Protein AF-0000000078823050 (afdb_homodimer)

Organism: Methylobacillus flagellatus (strain ATCC 51484 / DSM 6875 / VKM B-1610 / KT) (NCBI:txid265072)

Secondary structure (DSSP, 8-state):
-EEEPBTT-EEE-SS-TTSPPEE----EEEEEETTEEEPBTT-BSSS-BB----SSEEETTEEBPBTT-BBTTS-EE-S-SEEEEEE--/-EEEPBTT-EEE-SS-TTS--EE----EEEEEETTEEEPBTT-BSSS-BB----SSEEETTEEBPBTT-BBTTS-EE-S-SEEEEEE--

Foldseek 3Di:
DAAFAFFQFWWDADLPNVDDTGTFHDADPVDDAPRGHFDFFQTGDVVKTFNDAAPPDDDPNTGTFGFQGAMPNGITGHDDHRVVDDDHD/DAAFAFFQFWWDADLPNVDDTGTFHDADPVDDAPRGHFDFFQTGDVVKTFNDAAPPDDDPNTHTFGFQGAMPNGITGHDDHRVVDDDHD

InterPro domains:
  IPR008727 PAAR motif [PF05488] (23-78)

Structure (mmCIF, N/CA/C/O backbone):
data_AF-0000000078823050-model_v1
#
loop_
_entity.id
_entity.type
_entity.pdbx_description
1 polymer PAAR
#
loop_
_atom_site.group_PDB
_atom_site.id
_atom_site.type_symbol
_atom_site.label_atom_id
_atom_site.label_alt_id
_atom_site.label_comp_id
_atom_site.label_asym_id
_atom_site.label_entity_id
_atom_site.label_seq_id
_atom_site.pdbx_PDB_ins_code
_atom_site.Cartn_x
_atom_site.Cartn_y
_atom_site.Cartn_z
_atom_site.occupancy
_atom_site.B_iso_or_equiv
_atom_site.auth_seq_id
_atom_site.auth_comp_id
_atom_site.auth_asym_id
_atom_site.auth_atom_id
_atom_site.pdbx_PDB_model_num
ATOM 1 N N . MET A 1 1 ? 12.727 4.098 2.166 1 97.56 1 MET A N 1
ATOM 2 C CA . MET A 1 1 ? 11.422 3.574 2.57 1 97.56 1 MET A CA 1
ATOM 3 C C . MET A 1 1 ? 11.039 4.082 3.957 1 97.56 1 MET A C 1
ATOM 5 O O . MET A 1 1 ? 11.891 4.176 4.844 1 97.56 1 MET A O 1
ATOM 9 N N . LYS A 1 2 ? 9.891 4.609 4.09 1 98.69 2 LYS A N 1
ATOM 10 C CA . LYS A 1 2 ? 9.344 5.117 5.34 1 98.69 2 LYS A CA 1
ATOM 11 C C . LYS A 1 2 ? 7.957 4.531 5.613 1 98.69 2 LYS A C 1
ATOM 13 O O . LYS A 1 2 ? 7.27 4.098 4.688 1 98.69 2 LYS A O 1
ATOM 18 N N . PRO A 1 3 ? 7.566 4.453 6.883 1 98.88 3 PRO A N 1
ATOM 19 C CA . PRO A 1 3 ? 6.223 3.963 7.188 1 98.88 3 PRO A CA 1
ATOM 20 C C . PRO A 1 3 ? 5.129 4.766 6.488 1 98.88 3 PRO A C 1
ATOM 22 O O . PRO A 1 3 ? 5.23 5.988 6.375 1 98.88 3 PRO A O 1
ATOM 25 N N . ALA A 1 4 ? 4.16 4.004 6.129 1 98.94 4 ALA A N 1
ATOM 26 C CA . ALA A 1 4 ? 3.008 4.645 5.504 1 98.94 4 ALA A CA 1
ATOM 27 C C . ALA A 1 4 ? 2.266 5.531 6.5 1 98.94 4 ALA A C 1
ATOM 29 O O . ALA A 1 4 ? 2.08 5.148 7.66 1 98.94 4 ALA A O 1
ATOM 30 N N . ALA A 1 5 ? 1.865 6.711 6.016 1 98.94 5 ALA A N 1
ATOM 31 C CA . ALA A 1 5 ? 1.006 7.582 6.809 1 98.94 5 ALA A CA 1
ATOM 32 C C . ALA A 1 5 ? -0.465 7.227 6.617 1 98.94 5 ALA A C 1
ATOM 34 O O . ALA A 1 5 ? -0.855 6.715 5.566 1 98.94 5 ALA A O 1
ATOM 35 N N . ARG A 1 6 ? -1.292 7.535 7.57 1 98.81 6 ARG A N 1
ATOM 36 C CA . ARG A 1 6 ? -2.715 7.211 7.578 1 98.81 6 ARG A CA 1
ATOM 37 C C . ARG A 1 6 ? -3.535 8.359 8.156 1 98.81 6 ARG A C 1
ATOM 39 O O . ARG A 1 6 ? -2.988 9.266 8.789 1 98.81 6 ARG A O 1
ATOM 46 N N . MET A 1 7 ? -4.742 8.297 7.777 1 98.75 7 MET A N 1
ATOM 47 C CA . MET A 1 7 ? -5.652 9.164 8.516 1 98.75 7 MET A CA 1
ATOM 48 C C . MET A 1 7 ? -5.48 8.992 10.016 1 98.75 7 MET A C 1
ATOM 50 O O . MET A 1 7 ? -5.398 7.863 10.508 1 98.75 7 MET A O 1
ATOM 54 N N . GLY A 1 8 ? -5.441 10.125 10.695 1 98.62 8 GLY A N 1
ATOM 55 C CA . GLY A 1 8 ? -5.297 10.078 12.141 1 98.62 8 GLY A CA 1
ATOM 56 C C . GLY A 1 8 ? -3.865 10.289 12.609 1 98.62 8 GLY A C 1
ATOM 57 O O . GLY 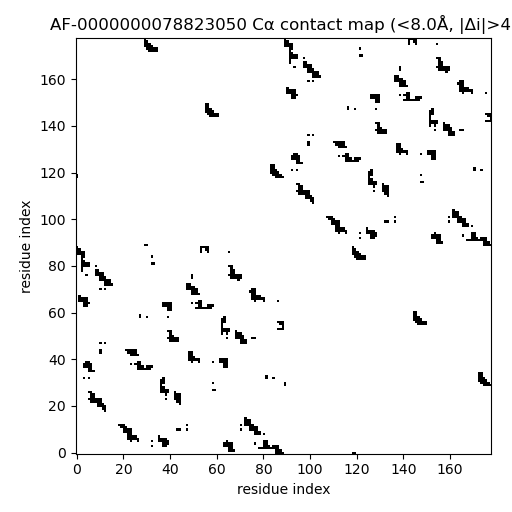A 1 8 ? -3.625 10.617 13.766 1 98.62 8 GLY A O 1
ATOM 58 N N . ASP A 1 9 ? -2.898 9.977 11.789 1 98.5 9 ASP A N 1
ATOM 59 C CA . ASP A 1 9 ? -1.521 10.328 12.125 1 98.5 9 ASP A CA 1
ATOM 60 C C . ASP A 1 9 ? -1.359 11.836 12.273 1 98.5 9 ASP A C 1
ATOM 62 O O . ASP A 1 9 ? -2.129 12.609 11.695 1 98.5 9 ASP A O 1
ATOM 66 N N . MET A 1 10 ? -0.364 12.273 12.984 1 97.25 10 MET A N 1
ATOM 67 C CA . MET A 1 10 ? -0.266 13.672 13.383 1 97.25 10 MET A CA 1
ATOM 68 C C . MET A 1 10 ? 0.612 14.453 12.406 1 97.25 10 MET A C 1
ATOM 70 O O . MET A 1 10 ? 1.582 13.914 11.867 1 97.25 10 MET A O 1
ATOM 74 N N . LEU A 1 11 ? 0.224 15.703 12.227 1 96.31 11 LEU A N 1
ATOM 75 C CA . LEU A 1 11 ? 1.07 16.656 11.5 1 96.31 11 LEU A CA 1
ATOM 76 C C . LEU A 1 11 ? 1.696 17.656 12.453 1 96.31 11 LEU A C 1
ATOM 78 O O . LEU A 1 11 ? 1 18.25 13.281 1 96.31 11 LEU A O 1
ATOM 82 N N . MET A 1 12 ? 2.953 17.812 12.344 1 91.31 12 MET A N 1
ATOM 83 C CA . MET A 1 12 ? 3.66 18.859 13.086 1 91.31 12 MET A CA 1
ATOM 84 C C . MET A 1 12 ? 3.883 20.094 12.203 1 91.31 12 MET A C 1
ATOM 86 O O . MET A 1 12 ? 4.188 19.969 11.016 1 91.31 12 MET A O 1
ATOM 90 N N . HIS A 1 13 ? 3.699 21.266 12.828 1 82.31 13 HIS A N 1
ATOM 91 C CA . HIS A 1 13 ? 3.848 22.531 12.109 1 82.31 13 HIS A CA 1
ATOM 92 C C . HIS A 1 13 ? 5.125 23.25 12.523 1 82.31 13 HIS A C 1
ATOM 94 O O . HIS A 1 13 ? 5.438 23.344 13.711 1 82.31 13 HIS A O 1
ATOM 100 N N . ILE A 1 14 ? 5.906 23.672 11.672 1 76.88 14 ILE A N 1
ATOM 101 C CA . ILE A 1 14 ? 7.105 24.391 12.07 1 76.88 14 ILE A CA 1
ATOM 102 C C . ILE A 1 14 ? 6.875 25.891 11.914 1 76.88 14 ILE A C 1
ATOM 104 O O . ILE A 1 14 ? 7.223 26.688 12.797 1 76.88 14 ILE A O 1
ATOM 108 N N . LEU A 1 15 ? 6.348 26.281 10.875 1 74.06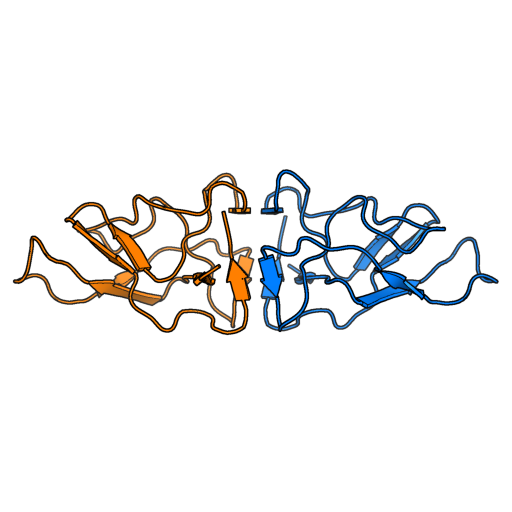 15 LEU A N 1
ATOM 109 C CA . LEU A 1 15 ? 6.203 27.719 10.617 1 74.06 15 LEU A CA 1
ATOM 110 C C . LEU A 1 15 ? 4.984 28.281 11.336 1 74.06 15 LEU A C 1
ATOM 112 O O . LEU A 1 15 ? 4.762 29.5 11.336 1 74.06 15 LEU A O 1
ATOM 116 N N . LEU A 1 16 ? 4.262 27.406 11.867 1 71.88 16 LEU A N 1
ATOM 117 C CA . LEU A 1 16 ? 3.145 27.844 12.695 1 71.88 16 LEU A CA 1
ATOM 118 C C . LEU A 1 16 ? 3.189 27.172 14.062 1 71.88 16 LEU A C 1
ATOM 120 O O . LEU A 1 16 ? 2.299 26.391 14.406 1 71.88 16 LEU A O 1
ATOM 124 N N . PRO A 1 17 ? 4.234 27.562 14.773 1 66.5 17 PRO A N 1
ATOM 125 C CA . PRO A 1 17 ? 4.473 26.859 16.031 1 66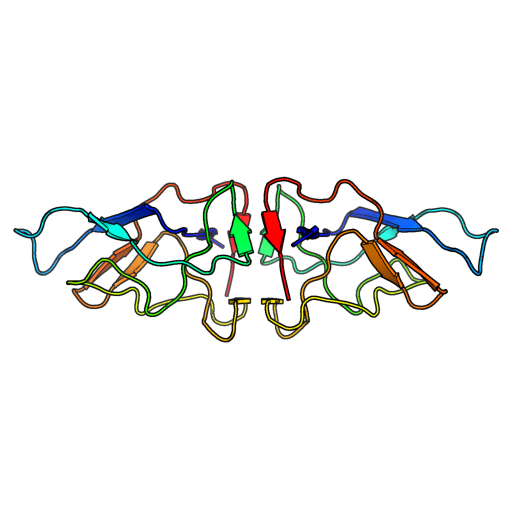.5 17 PRO A CA 1
ATOM 126 C C . PRO A 1 17 ? 3.309 26.984 17.016 1 66.5 17 PRO A C 1
ATOM 128 O O . PRO A 1 17 ? 3.162 26.172 17.922 1 66.5 17 PRO A O 1
ATOM 131 N N . THR A 1 18 ? 2.561 27.953 16.75 1 75.81 18 THR A N 1
ATOM 132 C CA . THR A 1 18 ? 1.454 28.125 17.672 1 75.81 18 THR A CA 1
ATOM 133 C C . THR A 1 18 ? 0.304 27.188 17.344 1 75.81 18 THR A C 1
ATOM 135 O O . THR A 1 18 ? -0.626 27.031 18.141 1 75.81 18 THR A O 1
ATOM 138 N N . GLN A 1 19 ? 0.5 26.641 16.156 1 74.75 19 GLN A N 1
ATOM 139 C CA . GLN A 1 19 ? -0.587 25.734 15.805 1 74.75 19 GLN A CA 1
ATOM 140 C C . GLN A 1 19 ? -0.407 24.375 16.469 1 74.75 19 GLN A C 1
ATOM 142 O O . GLN A 1 19 ? 0.708 23.844 16.531 1 74.75 19 GLN A O 1
ATOM 147 N N . PRO A 1 20 ? -1.472 23.969 17.062 1 81.12 20 PRO A N 1
ATOM 148 C CA . PRO A 1 20 ? -1.393 22.656 17.719 1 81.12 20 PRO A CA 1
ATOM 149 C C . PRO A 1 20 ? -1.138 21.516 16.719 1 81.12 20 PRO A C 1
ATOM 151 O O . PRO A 1 20 ? -1.488 21.641 15.547 1 81.12 20 PRO A O 1
ATOM 154 N N . ILE A 1 21 ? -0.41 20.531 17.172 1 89 21 ILE A N 1
ATOM 155 C CA . ILE A 1 21 ? -0.287 19.266 16.453 1 89 21 ILE A CA 1
ATOM 156 C C . ILE A 1 21 ? -1.658 18.609 16.344 1 89 21 ILE A C 1
ATOM 158 O O . ILE A 1 21 ? -2.32 18.344 17.344 1 89 21 ILE A O 1
ATOM 162 N N . LYS A 1 22 ? -2.109 18.484 15.031 1 92.62 22 LYS A N 1
ATOM 163 C CA . LYS A 1 22 ? -3.428 17.922 14.781 1 92.62 22 LYS A CA 1
ATOM 164 C C . LYS A 1 22 ? -3.334 16.719 13.828 1 92.62 22 LYS A C 1
ATOM 166 O O . LYS A 1 22 ? -2.395 16.625 13.039 1 92.62 22 LYS A O 1
ATOM 171 N N . PRO A 1 23 ? -4.309 15.875 13.922 1 96.88 23 PRO A N 1
ATOM 172 C CA . PRO A 1 23 ? -4.281 14.672 13.078 1 96.88 23 PRO A CA 1
ATOM 173 C C . PRO A 1 23 ? -4.691 14.953 11.633 1 96.88 23 PRO A C 1
ATOM 175 O O . PRO A 1 23 ? -5.461 15.883 11.375 1 96.88 23 PRO A O 1
ATOM 178 N N . ILE A 1 24 ? -4.098 14.188 10.719 1 98.19 24 ILE A N 1
ATOM 179 C CA . ILE A 1 24 ? -4.637 14.125 9.367 1 98.19 24 ILE A CA 1
ATOM 180 C C . ILE A 1 24 ? -6.098 13.688 9.414 1 98.19 24 ILE A C 1
ATOM 182 O O . ILE A 1 24 ? -6.418 12.625 9.961 1 98.19 24 ILE A O 1
ATOM 186 N N . ASN A 1 25 ? -6.992 14.422 8.82 1 98.06 25 ASN A N 1
ATOM 187 C CA . ASN A 1 25 ? -8.406 14.109 9 1 98.06 25 ASN A CA 1
ATOM 188 C C . ASN A 1 25 ? -9.023 13.523 7.734 1 98.06 25 ASN A C 1
ATOM 190 O O . ASN A 1 25 ? -10.227 13.289 7.676 1 98.06 25 ASN A O 1
ATOM 194 N N . THR A 1 26 ? -8.227 13.32 6.719 1 97.5 26 THR A N 1
ATOM 195 C CA . THR A 1 26 ? -8.68 12.727 5.465 1 97.5 26 THR A CA 1
ATOM 196 C C . THR A 1 26 ? -7.848 11.492 5.117 1 97.5 26 THR A C 1
ATOM 198 O O . THR A 1 26 ? -6.68 11.398 5.496 1 97.5 26 THR A O 1
ATOM 201 N N . GLY A 1 27 ? -8.422 10.57 4.402 1 98.25 27 GLY A N 1
ATOM 202 C CA . GLY A 1 27 ? -7.781 9.352 3.924 1 98.25 27 GLY A CA 1
ATOM 203 C C . GLY A 1 27 ? -8.57 8.648 2.838 1 98.25 27 GLY A C 1
ATOM 204 O O . GLY A 1 27 ? -9.688 9.055 2.514 1 98.25 27 GLY A O 1
ATOM 205 N N . ILE A 1 28 ? -7.945 7.711 2.199 1 98.56 28 ILE A N 1
ATOM 206 C CA . ILE A 1 28 ? -8.609 6.938 1.154 1 98.56 28 ILE A CA 1
ATOM 207 C C . ILE A 1 28 ? -9.32 5.738 1.773 1 98.56 28 ILE A C 1
ATOM 209 O O . ILE A 1 28 ? -8.672 4.777 2.199 1 98.56 28 ILE A O 1
ATOM 213 N N . ALA A 1 29 ? -10.656 5.711 1.782 1 97.75 29 ALA A N 1
ATOM 214 C CA . ALA A 1 29 ? -11.469 4.758 2.541 1 97.75 29 ALA A CA 1
ATOM 215 C C . ALA A 1 29 ? -11.336 3.35 1.969 1 97.75 29 ALA A C 1
ATOM 217 O O . ALA A 1 29 ? -11.57 2.363 2.672 1 97.75 29 ALA A O 1
ATOM 218 N N . THR A 1 30 ? -10.977 3.191 0.741 1 98.12 30 THR A N 1
ATOM 219 C CA . THR A 1 30 ? -10.93 1.883 0.099 1 98.12 30 THR A CA 1
ATOM 220 C C . THR A 1 30 ? -9.555 1.24 0.284 1 98.12 30 THR A C 1
ATOM 222 O O . THR A 1 30 ? -9.297 0.152 -0.236 1 98.12 30 THR A O 1
ATOM 225 N N . VAL A 1 31 ? -8.641 1.87 0.916 1 98.75 31 VAL A N 1
ATOM 226 C CA . VAL A 1 31 ? -7.309 1.352 1.211 1 98.75 31 VAL A CA 1
ATOM 227 C C . VAL A 1 31 ? -7.016 1.507 2.701 1 98.75 31 VAL A C 1
ATOM 229 O O . VAL A 1 31 ? -6.707 2.605 3.168 1 98.75 31 VAL A O 1
ATOM 232 N N . LEU A 1 32 ? -7.098 0.47 3.451 1 98.75 32 LEU A N 1
ATOM 233 C CA . LEU A 1 32 ? -6.852 0.476 4.891 1 98.75 32 LEU A CA 1
ATOM 234 C C . LEU A 1 32 ? -5.457 -0.053 5.203 1 98.75 32 LEU A C 1
ATOM 236 O O . LEU A 1 32 ? -5.086 -1.143 4.762 1 98.75 32 LEU A O 1
ATOM 240 N N . ILE A 1 33 ? -4.738 0.656 5.867 1 98.75 33 ILE A N 1
ATOM 241 C CA . ILE A 1 33 ? -3.404 0.304 6.336 1 98.75 33 ILE A CA 1
ATOM 242 C C . ILE A 1 33 ? -3.377 0.301 7.863 1 98.75 33 ILE A C 1
ATOM 244 O O . ILE A 1 33 ? -3.449 1.359 8.492 1 98.75 33 ILE A O 1
ATOM 248 N N . GLY A 1 34 ? -3.215 -0.9 8.438 1 97.75 34 GLY A N 1
ATOM 249 C CA . GLY A 1 34 ? -3.305 -1 9.891 1 97.75 34 GLY A CA 1
ATOM 250 C C . GLY A 1 34 ? -4.648 -0.555 10.438 1 97.75 34 GLY A C 1
ATOM 251 O O . GLY A 1 34 ? -4.711 0.119 11.461 1 97.75 34 GLY A O 1
ATOM 252 N N . GLY A 1 35 ? -5.574 -0.779 9.68 1 97.88 35 GLY A N 1
ATOM 253 C CA . GLY A 1 35 ? -6.934 -0.521 10.133 1 97.88 35 GLY A CA 1
ATOM 254 C C . GLY A 1 35 ? -7.379 0.91 9.898 1 97.88 35 GLY A C 1
ATOM 255 O O . GLY A 1 35 ? -8.523 1.264 10.188 1 97.88 35 GLY A O 1
ATOM 256 N N . LYS A 1 36 ? -6.602 1.728 9.367 1 98.62 36 LYS A N 1
ATOM 257 C CA . LYS A 1 36 ? -6.918 3.129 9.109 1 98.62 36 LYS A CA 1
ATOM 258 C C . LYS A 1 36 ? -6.777 3.461 7.625 1 98.62 36 LYS A C 1
ATOM 260 O O . LYS A 1 36 ? -5.918 2.904 6.938 1 98.62 36 LYS A O 1
ATOM 265 N N . PRO A 1 37 ? -7.641 4.371 7.113 1 98.81 37 PRO A N 1
ATOM 266 C CA . PRO A 1 37 ? -7.477 4.793 5.719 1 98.81 37 PRO A CA 1
ATOM 267 C C . PRO A 1 37 ? -6.094 5.375 5.438 1 98.81 37 PRO A C 1
ATOM 269 O O . PRO A 1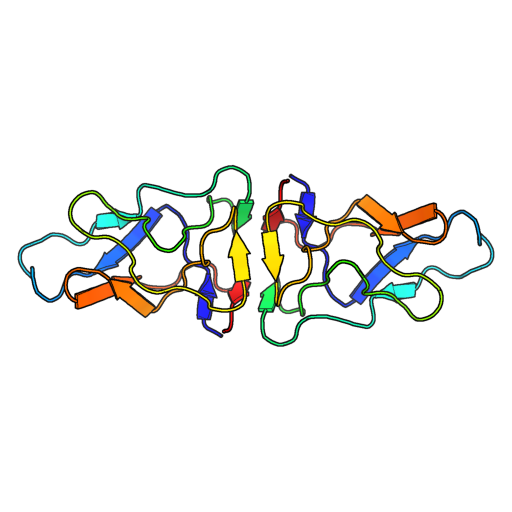 37 ? -5.562 6.133 6.25 1 98.81 37 PRO A O 1
ATOM 272 N N . GLY A 1 38 ? -5.52 4.984 4.289 1 98.88 38 GLY A N 1
ATOM 273 C CA . GLY A 1 38 ? -4.238 5.543 3.889 1 98.88 38 GLY A CA 1
ATOM 274 C C . GLY A 1 38 ? -4.301 7.031 3.592 1 98.88 38 GLY A C 1
ATOM 275 O O . GLY A 1 38 ? -5.277 7.512 3.01 1 98.88 38 GLY A O 1
ATOM 276 N N . ALA A 1 39 ? -3.324 7.703 3.988 1 98.88 39 ALA A N 1
ATOM 277 C CA . ALA A 1 39 ? -3.215 9.125 3.684 1 98.88 39 ALA A CA 1
ATOM 278 C C . ALA A 1 39 ? -2.385 9.352 2.424 1 98.88 39 ALA A C 1
ATOM 280 O O . ALA A 1 39 ? -1.473 8.578 2.125 1 98.88 39 ALA A O 1
ATOM 281 N N . CYS A 1 40 ? -2.623 10.469 1.73 1 98.94 40 CYS A N 1
ATOM 282 C CA . CYS A 1 40 ? -1.947 10.812 0.483 1 98.94 40 CYS A CA 1
ATOM 283 C C . CYS A 1 40 ? -1.572 12.289 0.452 1 98.94 40 CYS A C 1
ATOM 285 O O . CYS A 1 40 ? -1.99 13.055 1.319 1 98.94 40 CYS A O 1
ATOM 287 N N . ARG A 1 41 ? -0.669 12.562 -0.475 1 98.81 41 ARG A N 1
ATOM 288 C CA . ARG A 1 41 ? -0.436 13.969 -0.769 1 98.81 41 ARG A CA 1
ATOM 289 C C . ARG A 1 41 ? -1.754 14.719 -0.941 1 98.81 41 ARG A C 1
ATOM 291 O O . ARG A 1 41 ? -2.672 14.227 -1.601 1 98.81 41 ARG A O 1
ATOM 298 N N . GLY A 1 42 ? -1.781 15.953 -0.35 1 98.56 42 GLY A N 1
ATOM 299 C CA . GLY A 1 42 ? -2.992 16.75 -0.428 1 98.56 42 GLY A CA 1
ATOM 300 C C . GLY A 1 42 ? -3.906 16.578 0.769 1 98.56 42 GLY A C 1
ATOM 301 O O . GLY A 1 42 ? -4.758 17.422 1.039 1 98.56 42 GLY A O 1
ATOM 302 N N . HIS A 1 43 ? -3.785 15.461 1.409 1 98.56 43 HIS A N 1
ATOM 303 C CA . HIS A 1 43 ? -4.523 15.281 2.652 1 98.56 43 HIS A CA 1
ATOM 304 C C . HIS A 1 43 ? -3.918 16.109 3.781 1 98.56 43 HIS A C 1
ATOM 306 O O . HIS A 1 43 ? -2.738 16.469 3.729 1 98.56 43 HIS A O 1
ATOM 312 N N . GLY A 1 44 ? -4.766 16.406 4.793 1 96.88 44 GLY A N 1
ATOM 313 C CA . GLY A 1 44 ? -4.277 17.25 5.867 1 96.88 44 GLY A CA 1
ATOM 314 C C . GLY A 1 44 ? -5.27 17.406 7.008 1 96.88 44 GLY A C 1
ATOM 315 O O . GLY A 1 44 ? -6.016 16.469 7.312 1 96.88 44 GLY A O 1
ATOM 316 N N . ASN A 1 45 ? -5.113 18.562 7.699 1 94.44 45 ASN A N 1
ATOM 317 C CA . ASN A 1 45 ? -5.945 18.766 8.883 1 94.44 45 ASN A CA 1
ATOM 318 C C . ASN A 1 45 ? -6.727 20.078 8.789 1 94.44 45 ASN A C 1
ATOM 320 O O . ASN A 1 45 ? -7.148 20.625 9.812 1 94.44 45 ASN A O 1
ATOM 324 N N . GLY A 1 46 ? -6.914 20.672 7.633 1 91.25 46 GLY A N 1
ATOM 325 C CA . GLY A 1 46 ? -7.641 21.922 7.453 1 91.25 46 GLY A CA 1
ATOM 326 C C . GLY A 1 46 ? -6.734 23.125 7.324 1 91.25 46 GLY A C 1
ATOM 327 O O . GLY A 1 46 ? -6.965 24 6.48 1 91.25 46 GLY A O 1
ATOM 328 N N . ILE A 1 47 ? -5.688 23.203 8.086 1 88.12 47 ILE A N 1
ATOM 329 C CA . ILE A 1 47 ? -4.754 24.328 8.117 1 88.12 47 ILE A CA 1
ATOM 330 C C . ILE A 1 47 ? -3.498 23.969 7.324 1 88.12 47 ILE A C 1
ATOM 332 O O . ILE A 1 47 ? -2.867 24.844 6.723 1 88.12 47 ILE A O 1
ATOM 336 N N . ASP A 1 48 ? -3.082 22.703 7.309 1 93.31 48 ASP A N 1
ATOM 337 C CA . ASP A 1 48 ? -1.882 22.172 6.668 1 93.31 48 ASP A CA 1
ATOM 338 C C . ASP A 1 48 ? -2.205 20.953 5.824 1 93.31 48 ASP A C 1
ATOM 340 O O . ASP A 1 48 ? -3.211 20.266 6.059 1 93.31 48 ASP A O 1
ATOM 344 N N . ILE A 1 49 ? -1.414 20.812 4.797 1 96.12 49 ILE A N 1
ATOM 345 C CA . ILE A 1 49 ? -1.584 19.656 3.93 1 96.12 49 ILE A CA 1
ATOM 346 C C . ILE A 1 49 ? -0.229 18.984 3.682 1 96.12 49 ILE A C 1
ATOM 348 O O . ILE A 1 49 ? 0.81 19.656 3.738 1 96.12 49 ILE A O 1
ATOM 352 N N . ILE A 1 50 ? -0.267 17.719 3.459 1 98.25 50 ILE A N 1
ATOM 353 C CA . ILE A 1 50 ? 0.933 17 3.025 1 98.25 50 ILE A CA 1
ATOM 354 C C . ILE A 1 50 ? 1.265 17.391 1.583 1 98.25 50 ILE A C 1
ATOM 356 O O . ILE A 1 50 ? 0.404 17.312 0.703 1 98.25 50 ILE A O 1
ATOM 360 N N . VAL A 1 51 ? 2.475 17.781 1.32 1 98.31 51 VAL A N 1
ATOM 361 C CA . VAL A 1 51 ? 2.777 18.25 -0.03 1 98.31 51 VAL A CA 1
ATOM 362 C C . VAL A 1 51 ? 3.799 17.312 -0.679 1 98.31 51 VAL A C 1
ATOM 364 O O . VAL A 1 51 ? 4.09 17.438 -1.872 1 98.31 51 VAL A O 1
ATOM 367 N N . GLN A 1 52 ? 4.254 16.422 0.148 1 98.38 52 GLN A N 1
ATOM 368 C CA . GLN A 1 52 ? 5.109 15.359 -0.39 1 98.38 52 GLN A CA 1
ATOM 369 C C . GLN A 1 52 ? 4.344 14.047 -0.521 1 98.38 52 GLN A C 1
ATOM 371 O O . GLN A 1 52 ? 3.158 13.977 -0.185 1 98.38 52 GLN A O 1
ATOM 376 N N . GLY A 1 53 ? 5.043 13.008 -0.973 1 98.56 53 GLY A N 1
ATOM 377 C CA . GLY A 1 53 ? 4.477 11.703 -1.279 1 98.56 53 GLY A CA 1
ATOM 378 C C . GLY A 1 53 ? 5.406 10.828 -2.096 1 98.56 53 GLY A C 1
ATOM 379 O O . GLY A 1 53 ? 6.41 11.305 -2.631 1 98.56 53 GLY A O 1
ATOM 380 N N . SER A 1 54 ? 4.984 9.648 -2.039 1 98.81 54 SER A N 1
ATOM 381 C CA . SER A 1 54 ? 5.777 8.695 -2.814 1 98.81 54 SER A CA 1
ATOM 382 C C . SER A 1 54 ? 5.711 9.016 -4.305 1 98.81 54 SER A C 1
ATOM 384 O O . SER A 1 54 ? 4.645 9.344 -4.828 1 98.81 54 SER A O 1
ATOM 386 N N . SER A 1 55 ? 6.812 8.867 -5.047 1 98.38 55 SER A N 1
ATOM 387 C CA . SER A 1 55 ? 6.828 9.055 -6.496 1 98.38 55 SER A CA 1
ATOM 388 C C . SER A 1 55 ? 6.453 7.773 -7.223 1 98.38 55 SER A C 1
ATOM 390 O O . SER A 1 55 ? 6.215 7.781 -8.43 1 98.38 55 SER A O 1
ATOM 392 N N . THR A 1 56 ? 6.32 6.66 -6.477 1 98.25 56 THR A N 1
ATOM 393 C CA . THR A 1 56 ? 6.156 5.383 -7.168 1 98.25 56 THR A CA 1
ATOM 394 C C . THR A 1 56 ? 4.91 4.656 -6.668 1 98.25 56 THR A C 1
ATOM 396 O O . THR A 1 56 ? 4.5 3.65 -7.25 1 98.25 56 THR A O 1
ATOM 399 N N . VAL A 1 57 ? 4.363 4.984 -5.559 1 98.81 57 VAL A N 1
ATOM 400 C CA . VAL A 1 57 ? 3.156 4.367 -5.016 1 98.81 57 VAL A CA 1
ATOM 401 C C . VAL A 1 57 ? 1.997 5.359 -5.074 1 98.81 57 VAL A C 1
ATOM 403 O O . VAL A 1 57 ? 2.061 6.438 -4.473 1 98.81 57 VAL A O 1
ATOM 406 N N . PHE A 1 58 ? 0.951 5.066 -5.781 1 98.75 58 PHE A N 1
ATOM 407 C CA . PHE A 1 58 ? -0.216 5.926 -5.945 1 98.75 58 PHE A CA 1
ATOM 408 C C . PHE A 1 58 ? -1.479 5.219 -5.469 1 98.75 58 PHE A C 1
ATOM 410 O O . PHE A 1 58 ? -1.699 4.051 -5.789 1 98.75 58 PHE A O 1
ATOM 417 N N . ILE A 1 59 ? -2.215 5.875 -4.738 1 98.62 59 ILE A N 1
ATOM 418 C CA . ILE A 1 59 ? -3.512 5.418 -4.254 1 98.62 59 ILE A CA 1
ATOM 419 C C . ILE A 1 59 ? -4.609 6.355 -4.754 1 98.62 59 ILE A C 1
ATOM 421 O O . ILE A 1 59 ? -4.668 7.52 -4.359 1 98.62 59 ILE A O 1
ATOM 425 N N . ASN A 1 60 ? -5.477 5.859 -5.527 1 97.44 60 ASN A N 1
ATOM 426 C CA . ASN A 1 60 ? -6.523 6.652 -6.164 1 97.44 60 ASN A CA 1
ATOM 427 C C . ASN A 1 60 ? -5.945 7.875 -6.871 1 97.44 60 ASN A C 1
ATOM 429 O O . ASN A 1 60 ? -6.465 8.984 -6.727 1 97.44 60 ASN A O 1
ATOM 433 N N . GLY A 1 61 ? -4.863 7.578 -7.48 1 97.44 61 GLY A N 1
ATOM 434 C CA . GLY A 1 61 ? -4.262 8.609 -8.312 1 97.44 61 GLY A CA 1
ATOM 435 C C . GLY A 1 61 ? -3.434 9.602 -7.516 1 97.44 61 GLY A C 1
ATOM 436 O O . GLY A 1 61 ? -2.83 10.516 -8.086 1 97.44 61 GLY A O 1
ATOM 437 N N . LEU A 1 62 ? -3.336 9.5 -6.254 1 98.56 62 LEU A N 1
ATOM 438 C CA . LEU A 1 62 ? -2.592 10.422 -5.406 1 98.56 62 LEU A CA 1
ATOM 439 C C . LEU A 1 62 ? -1.337 9.758 -4.848 1 98.56 62 LEU A C 1
ATOM 441 O O . LEU A 1 62 ? -1.368 8.594 -4.461 1 98.56 62 LEU A O 1
ATOM 445 N N . PRO A 1 63 ? -0.239 10.461 -4.809 1 98.88 63 PRO A N 1
ATOM 446 C CA . PRO A 1 63 ? 0.956 9.891 -4.18 1 98.88 63 PRO A CA 1
ATOM 447 C C . PRO A 1 63 ? 0.729 9.508 -2.719 1 98.88 63 PRO A C 1
ATOM 449 O O . PRO A 1 63 ? 0.247 10.328 -1.933 1 98.88 63 PRO A O 1
ATOM 452 N N . ALA A 1 64 ? 1.088 8.312 -2.4 1 98.94 64 ALA A N 1
ATOM 453 C CA . ALA A 1 64 ? 0.946 7.855 -1.021 1 98.94 64 ALA A CA 1
ATOM 454 C C . ALA A 1 64 ? 1.824 8.672 -0.079 1 98.94 64 ALA A C 1
ATOM 456 O O . ALA A 1 64 ? 2.975 8.977 -0.402 1 98.94 64 ALA A O 1
ATOM 457 N N . ALA A 1 65 ? 1.273 9.031 1.062 1 98.94 65 ALA A N 1
ATOM 458 C CA . ALA A 1 65 ? 2.031 9.797 2.049 1 98.94 65 ALA A CA 1
ATOM 459 C C . ALA A 1 65 ? 2.793 8.867 2.994 1 98.94 65 ALA A C 1
ATOM 461 O O . ALA A 1 65 ? 2.398 7.719 3.193 1 98.94 65 ALA A O 1
ATOM 462 N N . ARG A 1 66 ? 3.906 9.352 3.602 1 98.75 66 ARG A N 1
ATOM 463 C CA . ARG A 1 66 ? 4.762 8.609 4.52 1 98.75 66 ARG A CA 1
ATOM 464 C C . ARG A 1 66 ? 5.148 9.461 5.723 1 98.75 66 ARG A C 1
ATOM 466 O O . ARG A 1 66 ? 5.125 10.695 5.652 1 98.75 66 ARG A O 1
ATOM 473 N N . VAL A 1 67 ? 5.398 8.805 6.734 1 98.75 67 VAL A N 1
ATOM 474 C CA . VAL A 1 67 ? 6.012 9.5 7.863 1 98.75 67 VAL A CA 1
ATOM 475 C C . VAL A 1 67 ? 7.215 10.305 7.387 1 98.75 67 VAL A C 1
ATOM 477 O O . VAL A 1 67 ? 8.016 9.82 6.582 1 98.75 67 VAL A O 1
ATOM 480 N N . GLY A 1 68 ? 7.344 11.539 7.91 1 97.81 68 GLY A N 1
ATOM 481 C CA . GLY A 1 68 ? 8.477 12.391 7.566 1 97.81 68 GLY A CA 1
ATOM 482 C C . GLY A 1 68 ? 8.227 13.234 6.332 1 97.81 68 GLY A C 1
ATOM 483 O O . GLY A 1 68 ? 9.008 14.141 6.031 1 97.81 68 GLY A O 1
ATOM 484 N N . ASP A 1 69 ? 7.211 12.906 5.582 1 98.44 69 ASP A N 1
ATOM 485 C CA . ASP A 1 69 ? 6.902 13.727 4.418 1 98.44 69 ASP A CA 1
ATOM 486 C C . ASP A 1 69 ? 6.633 15.18 4.82 1 98.44 69 ASP A C 1
ATOM 488 O O . ASP A 1 69 ? 6.012 15.43 5.855 1 98.44 69 ASP A O 1
ATOM 492 N N . MET A 1 70 ? 6.957 16.109 3.947 1 97.56 70 MET A N 1
ATOM 493 C CA . MET A 1 70 ? 6.824 17.547 4.191 1 97.56 70 MET A CA 1
ATOM 494 C C . MET A 1 70 ? 5.371 17.984 4.066 1 97.56 70 MET A C 1
ATOM 496 O O . MET A 1 70 ? 4.613 17.422 3.275 1 97.56 70 MET A O 1
ATOM 500 N N . THR A 1 71 ? 5.172 19.094 4.812 1 96.19 71 THR A N 1
ATOM 501 C CA . THR A 1 71 ? 3.848 19.688 4.719 1 96.19 71 THR A CA 1
ATOM 502 C C . THR A 1 71 ? 3.938 21.125 4.195 1 96.19 71 THR A C 1
ATOM 504 O O . THR A 1 71 ? 5.035 21.672 4.059 1 96.19 71 THR A O 1
ATOM 507 N N . GLY A 1 72 ? 2.771 21.656 3.912 1 94.44 72 GLY A N 1
ATOM 508 C CA . GLY A 1 72 ? 2.699 22.969 3.283 1 94.44 72 GLY A CA 1
ATOM 509 C C . GLY A 1 72 ? 3.236 24.078 4.16 1 94.44 72 GLY A C 1
ATOM 510 O O . GLY A 1 72 ? 3.742 25.078 3.66 1 94.44 72 GLY A O 1
ATOM 511 N N . THR A 1 73 ? 3.162 23.906 5.457 1 92 73 THR A N 1
ATOM 512 C CA . THR A 1 73 ? 3.607 24.938 6.379 1 92 73 THR A CA 1
ATOM 513 C C . THR A 1 73 ? 5.051 24.703 6.805 1 92 73 THR A C 1
ATOM 515 O O . THR A 1 73 ? 5.523 25.297 7.777 1 92 73 THR A O 1
ATOM 518 N N . GLY A 1 74 ? 5.672 23.797 6.129 1 91.62 74 GLY A N 1
ATOM 519 C CA . GLY A 1 74 ? 7.066 23.516 6.434 1 91.62 74 GLY A CA 1
ATOM 520 C C . GLY A 1 74 ? 7.25 22.469 7.516 1 91.62 74 GLY A C 1
ATOM 521 O O . GLY A 1 74 ? 8.367 22.25 7.98 1 91.62 74 GLY A O 1
ATOM 522 N N . GLY A 1 75 ? 6.234 21.797 7.863 1 93.56 75 GLY A N 1
ATOM 523 C CA . GLY A 1 75 ? 6.297 20.719 8.844 1 93.56 75 GLY A CA 1
ATOM 524 C C . GLY A 1 75 ? 6.422 19.344 8.211 1 93.56 75 GLY A C 1
ATOM 525 O O . GLY A 1 75 ? 6.918 19.219 7.09 1 93.56 75 GLY A O 1
ATOM 526 N N . ILE A 1 76 ? 6.051 18.328 9.047 1 95.69 76 ILE A N 1
ATOM 527 C CA . ILE A 1 76 ? 6.188 16.953 8.555 1 95.69 76 ILE A CA 1
ATOM 528 C C . ILE A 1 76 ? 5.047 16.094 9.094 1 95.69 76 ILE A C 1
ATOM 530 O O . ILE A 1 76 ? 4.352 16.5 10.031 1 95.69 76 ILE A O 1
ATOM 534 N N . VAL A 1 77 ? 4.812 14.938 8.469 1 97.94 77 VAL A N 1
ATOM 535 C CA . VAL A 1 77 ? 4.012 13.867 9.062 1 97.94 77 VAL A CA 1
ATOM 536 C C . VAL A 1 77 ? 4.785 13.203 10.195 1 97.94 77 VAL A C 1
ATOM 538 O O . VAL A 1 77 ? 5.883 12.68 9.984 1 97.94 77 VAL A O 1
ATOM 541 N N . MET A 1 78 ? 4.172 13.133 11.328 1 97.19 78 MET A N 1
ATOM 542 C CA . MET A 1 78 ? 4.863 12.57 12.484 1 97.19 78 MET A CA 1
ATOM 543 C C . MET A 1 78 ? 4.734 11.055 12.508 1 97.19 78 MET A C 1
ATOM 545 O O . MET A 1 78 ? 3.814 10.492 11.906 1 97.19 78 MET A O 1
ATOM 549 N N . GLY A 1 79 ? 5.676 10.414 13.133 1 96.62 79 GLY A N 1
ATOM 550 C CA . GLY A 1 79 ? 5.602 8.977 13.336 1 96.62 79 GLY A CA 1
ATOM 551 C C . GLY A 1 79 ? 4.523 8.57 14.32 1 96.62 79 GLY A C 1
ATOM 552 O O . GLY A 1 79 ? 3.9 9.422 14.953 1 96.62 79 GLY A O 1
ATOM 553 N N . PRO A 1 80 ? 4.375 7.188 14.484 1 97.94 80 PRO A N 1
ATOM 554 C CA . PRO A 1 80 ? 5.125 6.098 13.859 1 97.94 80 PRO A CA 1
ATOM 555 C C . PRO A 1 80 ? 4.539 5.68 12.508 1 97.94 80 PRO A C 1
ATOM 557 O O . PRO A 1 80 ? 5.18 4.945 11.758 1 97.94 80 PRO A O 1
ATOM 560 N N . GLY A 1 81 ? 3.24 6.195 12.172 1 98.38 81 GLY A N 1
ATOM 561 C CA . GLY A 1 81 ? 2.57 5.656 11 1 98.38 81 GLY A CA 1
ATOM 562 C C . GLY A 1 81 ? 2.334 4.16 11.078 1 98.38 81 GLY A C 1
ATOM 563 O O . GLY A 1 81 ? 2.041 3.633 12.156 1 98.38 81 GLY A O 1
ATOM 564 N N . ALA A 1 82 ? 2.225 3.514 9.938 1 98.69 82 ALA A N 1
ATOM 565 C CA . ALA A 1 82 ? 2.123 2.059 9.898 1 98.69 82 ALA A CA 1
ATOM 566 C C . ALA A 1 82 ? 3.498 1.415 9.734 1 98.69 82 ALA A C 1
ATOM 568 O O . ALA A 1 82 ? 3.975 1.221 8.617 1 98.69 82 ALA A O 1
ATOM 569 N N . VAL A 1 83 ? 4.035 0.912 10.805 1 98.06 83 VAL A N 1
ATOM 570 C CA . VAL A 1 83 ? 5.441 0.513 10.828 1 98.06 83 VAL A CA 1
ATOM 571 C C . VAL A 1 83 ? 5.625 -0.769 10.016 1 98.06 83 VAL A C 1
ATOM 573 O O . VAL A 1 83 ? 6.734 -1.075 9.578 1 98.06 83 VAL A O 1
ATOM 576 N N . ASN A 1 84 ? 4.57 -1.493 9.781 1 97.75 84 ASN A N 1
ATOM 577 C CA . ASN A 1 84 ? 4.684 -2.734 9.016 1 97.75 84 ASN A CA 1
ATOM 578 C C . ASN A 1 84 ? 4.418 -2.51 7.531 1 97.75 84 ASN A C 1
ATOM 580 O O . ASN A 1 84 ? 4.34 -3.467 6.762 1 97.75 84 ASN A O 1
ATOM 584 N N . VAL A 1 85 ? 4.195 -1.358 7.121 1 98.75 85 VAL A N 1
ATOM 585 C CA . VAL A 1 85 ? 4.051 -0.976 5.723 1 98.75 85 VAL A CA 1
ATOM 586 C C . VAL A 1 85 ? 5.047 0.128 5.379 1 98.75 85 VAL A C 1
ATOM 588 O O . VAL A 1 85 ? 4.824 1.297 5.703 1 98.75 85 VAL A O 1
ATOM 591 N N . LEU A 1 86 ? 6.086 -0.221 4.738 1 98.81 86 LEU A N 1
ATOM 592 C CA . LEU A 1 86 ? 7.133 0.72 4.355 1 98.81 86 LEU A CA 1
ATOM 593 C C . LEU A 1 86 ? 7.055 1.042 2.865 1 98.81 86 LEU A C 1
ATOM 595 O O . LEU A 1 86 ? 7.004 0.135 2.031 1 98.81 86 LEU A O 1
ATOM 599 N N . ILE A 1 87 ? 7 2.258 2.59 1 98.81 87 ILE A N 1
ATOM 600 C CA . ILE A 1 87 ? 6.816 2.73 1.222 1 98.81 87 ILE A CA 1
ATOM 601 C C . ILE A 1 87 ? 8.031 3.549 0.791 1 98.81 87 ILE A C 1
ATOM 603 O O . ILE A 1 87 ? 8.43 4.492 1.479 1 98.81 87 ILE A O 1
ATOM 607 N N . GLY A 1 88 ? 8.578 3.139 -0.297 1 97.62 88 GLY A N 1
ATOM 608 C CA . GLY A 1 88 ? 9.664 3.9 -0.896 1 97.62 88 GLY A CA 1
ATOM 609 C C . GLY A 1 88 ? 9.195 4.871 -1.964 1 97.62 88 GLY A C 1
ATOM 610 O O . GLY A 1 88 ? 7.996 5.145 -2.076 1 97.62 88 GLY A O 1
ATOM 611 N N . GLY A 1 89 ? 10.328 5.418 -2.832 1 89.81 89 GLY A N 1
ATOM 612 C CA . GLY A 1 89 ? 10.047 6.316 -3.939 1 89.81 89 GLY A CA 1
ATOM 613 C C . GLY A 1 89 ? 9.875 7.762 -3.51 1 89.81 89 GLY A C 1
ATOM 614 O O . GLY A 1 89 ? 9.766 8.047 -2.316 1 89.81 89 GLY A O 1
ATOM 615 N N . MET B 1 1 ? -12.539 -4.512 -0.879 1 97.62 1 MET B N 1
ATOM 616 C CA . MET B 1 1 ? -11.18 -4.469 -0.33 1 97.62 1 MET B CA 1
ATOM 617 C C . MET B 1 1 ? -10.711 -5.863 0.067 1 97.62 1 MET B C 1
ATOM 619 O O . MET B 1 1 ? -11.492 -6.664 0.581 1 97.62 1 MET B O 1
ATOM 623 N N . LYS B 1 2 ? -9.57 -6.242 -0.357 1 98.69 2 LYS B N 1
ATOM 624 C CA . LYS B 1 2 ? -8.945 -7.523 -0.054 1 98.69 2 LYS B CA 1
ATOM 625 C C . LYS B 1 2 ? -7.523 -7.336 0.468 1 98.69 2 LYS B C 1
ATOM 627 O O . LYS B 1 2 ? -6.891 -6.309 0.207 1 98.69 2 LYS B O 1
ATOM 632 N N . PRO B 1 3 ? -7.023 -8.289 1.262 1 98.88 3 PRO B N 1
ATOM 633 C CA . PRO B 1 3 ? -5.641 -8.188 1.733 1 98.88 3 PRO B CA 1
ATOM 634 C C . PRO B 1 3 ? -4.637 -8.07 0.59 1 98.88 3 PRO B C 1
ATOM 636 O O . PRO B 1 3 ? -4.789 -8.727 -0.442 1 98.88 3 PRO B O 1
ATOM 639 N N . ALA B 1 4 ? -3.68 -7.281 0.9 1 98.94 4 ALA B N 1
ATOM 640 C CA . ALA B 1 4 ? -2.6 -7.129 -0.073 1 98.94 4 ALA B CA 1
ATOM 641 C C . ALA B 1 4 ? -1.818 -8.43 -0.233 1 98.94 4 ALA B C 1
ATOM 643 O O . ALA B 1 4 ? -1.53 -9.117 0.752 1 98.94 4 ALA B O 1
ATOM 644 N N . ALA B 1 5 ? -1.493 -8.742 -1.491 1 98.94 5 ALA B N 1
ATOM 645 C CA . ALA B 1 5 ? -0.611 -9.867 -1.775 1 98.94 5 ALA B CA 1
ATOM 646 C C . ALA B 1 5 ? 0.854 -9.445 -1.721 1 98.94 5 ALA B C 1
ATOM 648 O O . ALA B 1 5 ? 1.184 -8.289 -1.979 1 98.94 5 ALA B O 1
ATOM 649 N N . ARG B 1 6 ? 1.736 -10.359 -1.453 1 98.81 6 ARG B N 1
ATOM 650 C CA . ARG B 1 6 ? 3.168 -10.117 -1.301 1 98.81 6 ARG B CA 1
ATOM 651 C C . ARG B 1 6 ? 3.982 -11.242 -1.931 1 98.81 6 ARG B C 1
ATOM 653 O O . ARG B 1 6 ? 3.447 -12.312 -2.223 1 98.81 6 ARG B O 1
ATOM 660 N N . MET B 1 7 ? 5.156 -10.859 -2.197 1 98.75 7 MET B N 1
ATOM 661 C CA . MET B 1 7 ? 6.086 -11.945 -2.514 1 98.75 7 MET B CA 1
ATOM 662 C C . MET B 1 7 ? 6.027 -13.039 -1.452 1 98.75 7 MET B C 1
ATOM 664 O O . MET B 1 7 ? 6.023 -12.742 -0.255 1 98.75 7 MET B O 1
ATOM 668 N N . GLY B 1 8 ? 5.996 -14.258 -1.945 1 98.56 8 GLY B N 1
ATOM 669 C CA . GLY B 1 8 ? 5.961 -15.391 -1.029 1 98.56 8 GLY B CA 1
ATOM 670 C C . GLY B 1 8 ? 4.562 -15.93 -0.809 1 98.56 8 GLY B C 1
ATOM 671 O O . GLY B 1 8 ? 4.398 -17.062 -0.356 1 98.56 8 GLY B O 1
ATOM 672 N N . ASP B 1 9 ? 3.551 -15.141 -0.977 1 98.5 9 ASP B N 1
ATOM 673 C CA . ASP B 1 9 ? 2.189 -15.672 -0.952 1 98.5 9 ASP B CA 1
ATOM 674 C C . ASP B 1 9 ? 1.982 -16.703 -2.055 1 98.5 9 ASP B C 1
ATOM 676 O O . ASP B 1 9 ? 2.67 -16.672 -3.078 1 98.5 9 ASP B O 1
ATOM 680 N N . MET B 1 10 ? 1.044 -17.578 -1.893 1 97.12 10 MET B N 1
ATOM 681 C CA . MET B 1 10 ? 0.923 -18.734 -2.768 1 97.12 10 MET B CA 1
ATOM 682 C C . MET B 1 10 ? -0.055 -18.469 -3.904 1 97.12 10 MET B C 1
ATOM 684 O O . MET B 1 10 ? -1.036 -17.734 -3.725 1 97.12 10 MET B O 1
ATOM 688 N N . LEU B 1 11 ? 0.261 -19.062 -5.027 1 96.25 11 LEU B N 1
ATOM 689 C CA . LEU B 1 11 ? -0.67 -19.094 -6.152 1 96.25 11 LEU B CA 1
ATOM 690 C C . LEU B 1 11 ? -1.266 -20.484 -6.332 1 96.25 11 LEU B C 1
ATOM 692 O O . LEU B 1 11 ? -0.536 -21.484 -6.352 1 96.25 11 LEU B O 1
ATOM 696 N N . MET B 1 12 ? -2.537 -20.531 -6.426 1 91.19 12 MET B N 1
ATOM 697 C CA . MET B 1 12 ? -3.229 -21.781 -6.762 1 91.19 12 MET B CA 1
ATOM 698 C C . MET B 1 12 ? -3.551 -21.844 -8.25 1 91.19 12 MET B C 1
ATOM 700 O O . MET B 1 12 ? -3.932 -20.828 -8.852 1 91.19 12 MET B O 1
ATOM 704 N N . HIS B 1 13 ? -3.355 -23.016 -8.828 1 81.88 13 HIS B N 1
ATOM 705 C CA . HIS B 1 13 ? -3.59 -23.219 -10.258 1 81.88 13 HIS B CA 1
ATOM 706 C C . HIS B 1 13 ? -4.855 -24.031 -10.5 1 81.88 13 HIS B C 1
ATOM 708 O O . HIS B 1 13 ? -5.082 -25.047 -9.836 1 81.88 13 HIS B O 1
ATOM 714 N N . ILE B 1 14 ? -5.707 -23.641 -11.289 1 76.5 14 ILE B N 1
ATOM 715 C CA . ILE B 1 14 ? -6.895 -24.438 -11.547 1 76.5 14 ILE B CA 1
ATOM 716 C C . ILE B 1 14 ? -6.719 -25.219 -12.852 1 76.5 14 ILE B C 1
ATOM 718 O O . ILE B 1 14 ? -7.02 -26.422 -12.914 1 76.5 14 ILE B O 1
ATOM 722 N N . LEU B 1 15 ? -6.293 -24.625 -13.82 1 73.31 15 LEU B N 1
ATOM 723 C CA . LEU B 1 15 ? -6.219 -25.281 -15.117 1 73.31 15 LEU B CA 1
ATOM 724 C C . LEU B 1 15 ? -4.969 -26.156 -15.211 1 73.31 15 LEU B C 1
ATOM 726 O O . LEU B 1 15 ? -4.785 -26.891 -16.188 1 73.31 15 LEU B O 1
ATOM 730 N N . LEU B 1 16 ? -4.191 -26.016 -14.25 1 71.44 16 LEU B N 1
ATOM 731 C CA . LEU B 1 16 ? -3.031 -26.906 -14.172 1 71.44 16 LEU B CA 1
ATOM 732 C C . LEU B 1 16 ? -2.959 -27.578 -12.812 1 71.44 16 LEU B C 1
ATOM 734 O O . LEU B 1 16 ? -2.02 -27.344 -12.047 1 71.44 16 LEU B O 1
ATOM 738 N N . PRO B 1 17 ? -3.973 -28.422 -12.617 1 66.44 17 PRO B N 1
ATOM 739 C CA . PRO B 1 17 ? -4.102 -29.016 -11.281 1 66.44 17 PRO B CA 1
ATOM 740 C C . PRO B 1 17 ? -2.877 -29.828 -10.875 1 66.44 17 PRO B C 1
ATOM 742 O O . PRO B 1 17 ? -2.645 -30.047 -9.68 1 66.44 17 PRO B O 1
ATOM 745 N N . THR B 1 18 ? -2.18 -30.172 -11.859 1 75.56 18 THR B N 1
ATOM 746 C CA . THR B 1 18 ? -1.019 -30.984 -11.516 1 75.56 18 THR B CA 1
ATOM 747 C C . THR B 1 18 ? 0.138 -30.094 -11.047 1 75.56 18 THR B C 1
ATOM 749 O O . THR B 1 18 ? 1.129 -30.594 -10.516 1 75.56 18 THR B O 1
ATOM 752 N N . GLN B 1 19 ? -0.126 -28.828 -11.32 1 74.5 19 GLN B N 1
ATOM 753 C CA . GLN B 1 19 ? 0.965 -27.953 -10.898 1 74.5 19 GLN B CA 1
ATOM 754 C C . GLN B 1 19 ? 0.885 -27.656 -9.406 1 74.5 19 GLN B C 1
ATOM 756 O O . GLN B 1 19 ? -0.202 -27.422 -8.867 1 74.5 19 GLN B O 1
ATOM 761 N N . PRO B 1 20 ? 2.012 -27.844 -8.789 1 80.69 20 PRO B N 1
ATOM 762 C CA . PRO B 1 20 ? 2.029 -27.562 -7.355 1 80.69 20 PRO B CA 1
ATOM 763 C C . PRO B 1 20 ? 1.744 -26.094 -7.035 1 80.69 20 PRO B C 1
ATOM 765 O O . PRO B 1 20 ? 2.006 -25.219 -7.863 1 80.69 20 PRO B O 1
ATOM 768 N N . ILE B 1 21 ? 1.086 -25.891 -5.945 1 88.75 21 ILE B N 1
ATOM 769 C CA . ILE B 1 21 ? 0.956 -24.562 -5.359 1 88.75 21 ILE B CA 1
ATOM 770 C C . ILE B 1 21 ? 2.338 -24.016 -5.008 1 88.75 21 ILE B C 1
ATOM 772 O O . ILE B 1 21 ? 3.082 -24.641 -4.246 1 88.75 21 ILE B O 1
ATOM 776 N N . LYS B 1 22 ? 2.693 -22.891 -5.734 1 92.44 22 LYS B N 1
ATOM 777 C CA . LYS B 1 22 ? 4.008 -22.281 -5.531 1 92.44 22 LYS B CA 1
ATOM 778 C C . LYS B 1 22 ? 3.887 -20.812 -5.148 1 92.44 22 LYS B C 1
ATOM 780 O O . LYS B 1 22 ? 2.895 -20.156 -5.48 1 92.44 22 LYS B O 1
ATOM 785 N N . PRO B 1 23 ? 4.895 -20.344 -4.488 1 96.81 23 PRO B N 1
ATOM 786 C CA . PRO B 1 23 ? 4.848 -18.953 -4.039 1 96.81 23 PRO B CA 1
ATOM 787 C C . PRO B 1 23 ? 5.137 -17.953 -5.16 1 96.81 23 PRO B C 1
ATOM 789 O O . PRO B 1 23 ? 5.848 -18.281 -6.113 1 96.81 23 PRO B O 1
ATOM 792 N N . ILE B 1 24 ? 4.508 -16.797 -5.07 1 98.12 24 ILE B N 1
ATOM 793 C CA . ILE B 1 24 ? 4.949 -15.664 -5.875 1 98.12 24 ILE B CA 1
ATOM 794 C C . ILE B 1 24 ? 6.426 -15.375 -5.605 1 98.12 24 ILE B C 1
ATOM 796 O O . ILE B 1 24 ? 6.824 -15.1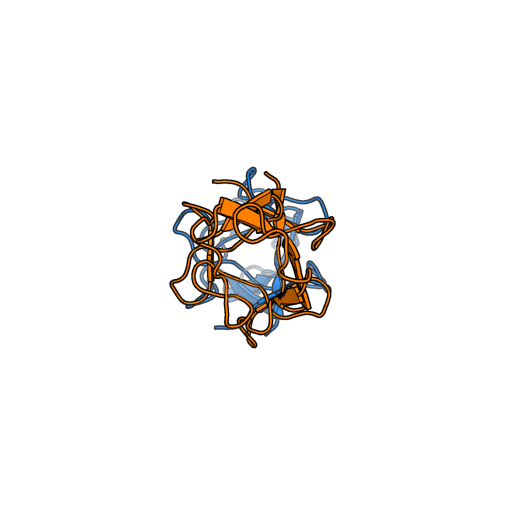64 -4.461 1 98.12 24 ILE B O 1
ATOM 800 N N . ASN B 1 25 ? 7.242 -15.297 -6.598 1 98 25 ASN B N 1
ATOM 801 C CA . ASN B 1 25 ? 8.68 -15.203 -6.344 1 98 25 ASN B CA 1
ATOM 802 C C . ASN B 1 25 ? 9.219 -13.82 -6.699 1 98 25 ASN B C 1
ATOM 804 O O . ASN B 1 25 ? 10.43 -13.594 -6.645 1 98 25 ASN B O 1
ATOM 808 N N . THR B 1 26 ? 8.344 -12.93 -7.086 1 97.44 26 THR B N 1
ATOM 809 C CA . THR B 1 26 ? 8.727 -11.555 -7.398 1 97.44 26 THR B CA 1
ATOM 810 C C . THR B 1 26 ? 7.922 -10.562 -6.566 1 97.44 26 THR B C 1
ATOM 812 O O . THR B 1 26 ? 6.793 -10.859 -6.168 1 97.44 26 THR B O 1
ATOM 815 N N . GLY B 1 27 ? 8.484 -9.406 -6.309 1 98.25 27 GLY B N 1
ATOM 816 C CA . GLY B 1 27 ? 7.848 -8.312 -5.582 1 98.25 27 GLY B CA 1
ATOM 817 C C . GLY B 1 27 ? 8.578 -6.996 -5.734 1 98.25 27 GLY B C 1
ATOM 818 O O . GLY B 1 27 ? 9.656 -6.938 -6.332 1 98.25 27 GLY B O 1
ATOM 819 N N . ILE B 1 28 ? 7.941 -5.941 -5.324 1 98.5 28 ILE B N 1
ATOM 820 C CA . ILE B 1 28 ? 8.555 -4.617 -5.387 1 98.5 28 ILE B CA 1
ATOM 821 C C . ILE B 1 28 ? 9.359 -4.359 -4.113 1 98.5 28 ILE B C 1
ATOM 823 O O . ILE B 1 28 ? 8.781 -4.137 -3.045 1 98.5 28 ILE B O 1
ATOM 827 N N . ALA B 1 29 ? 10.695 -4.297 -4.195 1 97.75 29 ALA B N 1
ATOM 828 C CA . ALA B 1 29 ? 11.586 -4.289 -3.041 1 97.75 29 ALA B CA 1
ATOM 829 C C . ALA B 1 29 ? 11.461 -2.984 -2.258 1 97.75 29 ALA B C 1
ATOM 831 O O . ALA B 1 29 ? 11.781 -2.936 -1.067 1 97.75 29 ALA B O 1
ATOM 832 N N . THR B 1 30 ? 11.031 -1.923 -2.846 1 98.06 30 THR B N 1
ATOM 833 C CA . THR B 1 30 ? 10.977 -0.622 -2.189 1 98.06 30 THR B CA 1
ATOM 834 C C . THR B 1 30 ? 9.648 -0.436 -1.462 1 98.06 30 THR B C 1
ATOM 836 O O . THR B 1 30 ? 9.391 0.623 -0.884 1 98.06 30 THR B O 1
ATOM 839 N N . VAL B 1 31 ? 8.758 -1.356 -1.522 1 98.75 31 VAL B N 1
ATOM 840 C CA . VAL B 1 31 ? 7.469 -1.331 -0.831 1 98.75 31 VAL B CA 1
ATOM 841 C C . VAL B 1 31 ? 7.285 -2.621 -0.035 1 98.75 31 VAL B C 1
ATOM 843 O O . VAL B 1 31 ? 6.977 -3.67 -0.604 1 98.75 31 VAL B O 1
ATOM 846 N N . LEU B 1 32 ? 7.469 -2.582 1.24 1 98.75 32 LEU B N 1
ATOM 847 C CA . LEU B 1 32 ? 7.332 -3.738 2.119 1 98.75 32 LEU B CA 1
ATOM 848 C C . LEU B 1 32 ? 5.984 -3.723 2.834 1 98.75 32 LEU B C 1
ATOM 850 O O . LEU B 1 32 ? 5.621 -2.725 3.461 1 98.75 32 LEU B O 1
ATOM 854 N N . ILE B 1 33 ? 5.301 -4.715 2.727 1 98.75 33 ILE B N 1
ATOM 855 C CA . ILE B 1 33 ? 4.02 -4.926 3.389 1 98.75 33 ILE B CA 1
ATOM 856 C C . ILE B 1 33 ? 4.109 -6.141 4.312 1 98.75 33 ILE B C 1
ATOM 858 O O . ILE B 1 33 ? 4.191 -7.277 3.846 1 98.75 33 ILE B O 1
ATOM 862 N N . GLY B 1 34 ? 4.047 -5.875 5.629 1 97.75 34 GLY B N 1
ATOM 863 C CA . GLY B 1 34 ? 4.254 -6.965 6.57 1 97.75 34 GLY B CA 1
ATOM 864 C C . GLY B 1 34 ? 5.617 -7.613 6.438 1 97.75 34 GLY B C 1
ATOM 865 O O . GLY B 1 34 ? 5.738 -8.836 6.516 1 97.75 34 GLY B O 1
ATOM 866 N N . GLY B 1 35 ? 6.488 -6.84 6.078 1 97.81 35 GLY B N 1
ATOM 867 C CA . GLY B 1 35 ? 7.867 -7.297 6.035 1 97.81 35 GLY B CA 1
ATOM 868 C C . GLY B 1 35 ? 8.234 -7.961 4.723 1 97.81 35 GLY B C 1
ATOM 869 O O . GLY B 1 35 ? 9.383 -8.352 4.52 1 97.81 35 GLY B O 1
ATOM 870 N N . LYS B 1 36 ? 7.375 -8.07 3.818 1 98.62 36 LYS B N 1
ATOM 871 C CA . LYS B 1 36 ? 7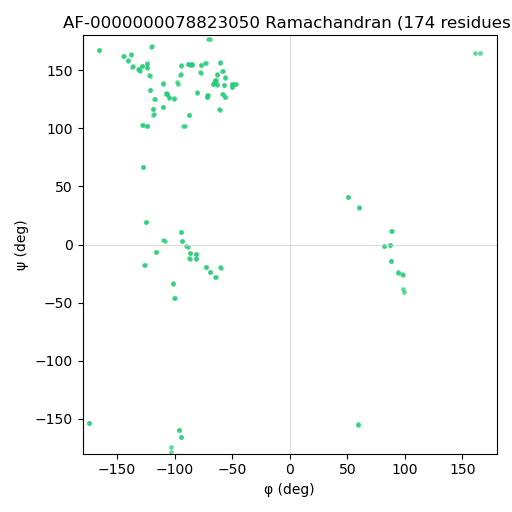.617 -8.703 2.525 1 98.62 36 LYS B CA 1
ATOM 872 C C . LYS B 1 36 ? 7.352 -7.734 1.378 1 98.62 36 LYS B C 1
ATOM 874 O O . LYS B 1 36 ? 6.465 -6.883 1.468 1 98.62 36 LYS B O 1
ATOM 879 N N . PRO B 1 37 ? 8.148 -7.848 0.297 1 98.81 37 PRO B N 1
ATOM 880 C CA . PRO B 1 37 ? 7.863 -7 -0.865 1 98.81 37 PRO B CA 1
ATOM 881 C C . PRO B 1 37 ? 6.441 -7.18 -1.395 1 98.81 37 PRO B C 1
ATOM 883 O O . PRO B 1 37 ? 5.949 -8.305 -1.478 1 98.81 37 PRO B O 1
ATOM 886 N N . GLY B 1 38 ? 5.797 -6.055 -1.729 1 98.81 38 GLY B N 1
ATOM 887 C CA . GLY B 1 38 ? 4.465 -6.121 -2.316 1 98.81 38 GLY B CA 1
ATOM 888 C C . GLY B 1 38 ? 4.449 -6.777 -3.684 1 98.81 38 GLY B C 1
ATOM 889 O O . GLY B 1 38 ? 5.359 -6.566 -4.492 1 98.81 38 GLY B O 1
ATOM 890 N N . ALA B 1 39 ? 3.479 -7.535 -3.902 1 98.88 39 ALA B N 1
ATOM 891 C CA . ALA B 1 39 ? 3.291 -8.156 -5.211 1 98.88 39 ALA B CA 1
ATOM 892 C C . ALA B 1 39 ? 2.359 -7.32 -6.086 1 98.88 39 ALA B C 1
ATOM 894 O O . ALA B 1 39 ? 1.459 -6.648 -5.578 1 98.88 39 ALA B O 1
ATOM 895 N N . CYS B 1 40 ? 2.504 -7.441 -7.395 1 98.94 40 CYS B N 1
ATOM 896 C CA . CYS B 1 40 ? 1.718 -6.68 -8.359 1 98.94 40 CYS B CA 1
ATOM 897 C C . CYS B 1 40 ? 1.281 -7.566 -9.523 1 98.94 40 CYS B C 1
ATOM 899 O O . CYS B 1 40 ? 1.723 -8.711 -9.641 1 98.94 40 CYS B O 1
ATOM 901 N N . ARG B 1 41 ? 0.301 -7.02 -10.242 1 98.81 41 ARG B N 1
ATOM 902 C CA . ARG B 1 41 ? -0.009 -7.652 -11.516 1 98.81 41 ARG B CA 1
ATOM 903 C C . ARG B 1 41 ? 1.261 -7.922 -12.32 1 98.81 41 ARG B C 1
ATOM 905 O O . ARG B 1 41 ? 2.146 -7.066 -12.391 1 98.81 41 ARG B O 1
ATOM 912 N N . GLY B 1 42 ? 1.28 -9.133 -12.945 1 98.5 42 GLY B N 1
ATOM 913 C CA . GLY B 1 42 ? 2.447 -9.516 -13.727 1 98.5 42 GLY B CA 1
ATOM 914 C C . GLY B 1 42 ? 3.457 -10.328 -12.938 1 98.5 42 GLY B C 1
ATOM 915 O O . GLY B 1 42 ? 4.293 -11.023 -13.516 1 98.5 42 GLY B O 1
ATOM 916 N N . HIS B 1 43 ? 3.428 -10.172 -11.664 1 98.56 43 HIS B N 1
ATOM 917 C CA . HIS B 1 43 ? 4.27 -11.023 -10.828 1 98.56 43 HIS B CA 1
ATOM 918 C C . HIS B 1 43 ? 3.721 -12.438 -10.75 1 98.56 43 HIS B C 1
ATOM 920 O O . HIS B 1 43 ? 2.525 -12.656 -10.961 1 98.56 43 HIS B O 1
ATOM 926 N N . GLY B 1 44 ? 4.625 -13.391 -10.445 1 96.81 44 GLY B N 1
ATOM 927 C CA . GLY B 1 44 ? 4.191 -14.781 -10.43 1 96.81 44 GLY B CA 1
ATOM 928 C C . GLY B 1 44 ? 5.266 -15.734 -9.938 1 96.81 44 GLY B C 1
ATOM 929 O O . GLY B 1 44 ? 6.074 -15.383 -9.078 1 96.81 44 GLY B O 1
ATOM 930 N N . ASN B 1 45 ? 5.117 -16.984 -10.43 1 94.31 45 ASN B N 1
ATOM 931 C CA . ASN B 1 45 ? 6.035 -18.016 -9.961 1 94.31 45 ASN B CA 1
ATOM 932 C C . ASN B 1 45 ? 6.75 -18.703 -11.117 1 94.31 45 ASN B C 1
ATOM 934 O O . ASN B 1 45 ? 7.238 -19.828 -10.969 1 94.31 45 ASN B O 1
ATOM 938 N N . GLY B 1 46 ? 6.816 -18.125 -12.297 1 91.12 46 GLY B N 1
ATOM 939 C CA . GLY B 1 46 ? 7.477 -18.703 -13.461 1 91.12 46 GLY B CA 1
ATOM 940 C C . GLY B 1 46 ? 6.52 -19.391 -14.414 1 91.12 46 GLY B C 1
ATOM 941 O O . GLY B 1 46 ? 6.652 -19.25 -15.633 1 91.12 46 GLY B O 1
ATOM 942 N N . ILE B 1 47 ? 5.543 -20.062 -13.93 1 87.88 47 ILE B N 1
ATOM 943 C CA . ILE B 1 47 ? 4.566 -20.812 -14.719 1 87.88 47 ILE B CA 1
ATOM 944 C C . ILE B 1 47 ? 3.27 -20.016 -14.82 1 87.88 47 ILE B C 1
ATOM 946 O O . ILE B 1 47 ? 2.568 -20.094 -15.828 1 87.88 47 ILE B O 1
ATOM 950 N N . ASP B 1 48 ? 2.891 -19.266 -13.805 1 93.31 48 ASP B N 1
ATOM 951 C CA . ASP B 1 48 ? 1.667 -18.484 -13.68 1 93.31 48 ASP B CA 1
ATOM 952 C C . ASP B 1 48 ? 1.974 -17.047 -13.234 1 93.31 48 ASP B C 1
ATOM 954 O O . ASP B 1 48 ? 3.02 -16.797 -12.633 1 93.31 48 ASP B O 1
ATOM 958 N N . ILE B 1 49 ? 1.125 -16.172 -13.688 1 96 49 ILE B N 1
ATOM 959 C CA . ILE B 1 49 ? 1.273 -14.781 -13.297 1 96 49 ILE B CA 1
ATOM 960 C C . ILE B 1 49 ? -0.069 -14.227 -12.812 1 96 49 ILE B C 1
ATOM 962 O O . ILE B 1 49 ? -1.126 -14.711 -13.227 1 96 49 ILE B O 1
ATOM 966 N N . ILE B 1 50 ? -0 -13.281 -11.938 1 98.25 50 ILE B N 1
ATOM 967 C CA . ILE B 1 50 ? -1.202 -12.555 -11.539 1 98.25 50 ILE B CA 1
ATOM 968 C C . ILE B 1 50 ? -1.66 -11.648 -12.68 1 98.25 50 ILE B C 1
ATOM 970 O O . ILE B 1 50 ? -0.87 -10.867 -13.219 1 98.25 50 ILE B O 1
ATOM 974 N N . VAL B 1 51 ? -2.906 -11.719 -13.062 1 98.25 51 VAL B N 1
ATOM 975 C CA . VAL B 1 51 ? -3.328 -10.945 -14.219 1 98.25 51 VAL B CA 1
ATOM 976 C C . VAL B 1 51 ? -4.359 -9.898 -13.797 1 98.25 51 VAL B C 1
ATOM 978 O O . VAL B 1 51 ? -4.75 -9.039 -14.594 1 98.25 51 VAL B O 1
ATOM 981 N N . GLN B 1 52 ? -4.707 -10.031 -12.539 1 98.38 52 GLN B N 1
ATOM 982 C CA . GLN B 1 52 ? -5.559 -9 -11.969 1 98.38 52 GLN B CA 1
ATOM 983 C C . GLN B 1 52 ? -4.754 -8.055 -11.078 1 98.38 52 GLN B C 1
ATOM 985 O O . GLN B 1 52 ? -3.531 -8.18 -10.977 1 98.38 52 GLN B O 1
ATOM 990 N N . GLY B 1 53 ? -5.438 -7.141 -10.398 1 98.5 53 GLY B N 1
ATOM 991 C CA . GLY B 1 53 ? -4.844 -6.078 -9.609 1 98.5 53 GLY B CA 1
ATOM 992 C C . GLY B 1 53 ? -5.801 -4.93 -9.336 1 98.5 53 GLY B C 1
ATOM 993 O O . GLY B 1 53 ? -6.863 -4.844 -9.953 1 98.5 53 GLY B O 1
ATOM 994 N N . SER B 1 54 ? -5.324 -4.242 -8.414 1 98.81 54 SER B N 1
ATOM 995 C CA . SER B 1 54 ? -6.137 -3.078 -8.07 1 98.81 54 SER B CA 1
ATOM 996 C C . SER B 1 54 ? -6.195 -2.084 -9.227 1 98.81 54 SER B C 1
ATOM 998 O O . SER B 1 54 ? -5.184 -1.828 -9.883 1 98.81 54 SER B O 1
ATOM 1000 N N . SER B 1 55 ? -7.34 -1.449 -9.477 1 98.38 55 SER B N 1
ATOM 1001 C CA . SER B 1 55 ? -7.473 -0.414 -10.5 1 98.38 55 SER B CA 1
ATOM 1002 C C . SER B 1 55 ? -7.102 0.958 -9.945 1 98.38 55 SER B C 1
ATOM 1004 O O . SER B 1 55 ? -6.965 1.921 -10.703 1 98.38 55 SER B O 1
ATOM 1006 N N . THR B 1 56 ? -6.875 1.049 -8.617 1 98.19 56 THR B N 1
ATOM 1007 C CA . THR B 1 56 ? -6.711 2.377 -8.039 1 98.19 56 THR B CA 1
ATOM 1008 C C . THR B 1 56 ? -5.406 2.469 -7.258 1 98.19 56 THR B C 1
ATOM 1010 O O . THR B 1 56 ? -5 3.557 -6.844 1 98.19 56 THR B O 1
ATOM 1013 N N . VAL B 1 57 ? -4.785 1.397 -6.891 1 98.81 57 VAL B N 1
ATOM 1014 C CA . VAL B 1 57 ? -3.518 1.387 -6.168 1 98.81 57 VAL B CA 1
ATOM 1015 C C . VAL B 1 57 ? -2.406 0.876 -7.082 1 98.81 57 VAL B C 1
ATOM 1017 O O . VAL B 1 57 ? -2.461 -0.257 -7.562 1 98.81 57 VAL B O 1
ATOM 1020 N N . PHE B 1 58 ? -1.422 1.663 -7.355 1 98.75 58 PHE B N 1
ATOM 1021 C CA . PHE B 1 58 ? -0.308 1.314 -8.227 1 98.75 58 PHE B CA 1
ATOM 1022 C C . PHE B 1 58 ? 1.017 1.416 -7.48 1 98.75 58 PHE B C 1
ATOM 1024 O O . PHE B 1 58 ? 1.26 2.389 -6.766 1 98.75 58 PHE B O 1
ATOM 1031 N N . ILE B 1 59 ? 1.785 0.46 -7.625 1 98.56 59 ILE B N 1
ATOM 1032 C CA . ILE B 1 5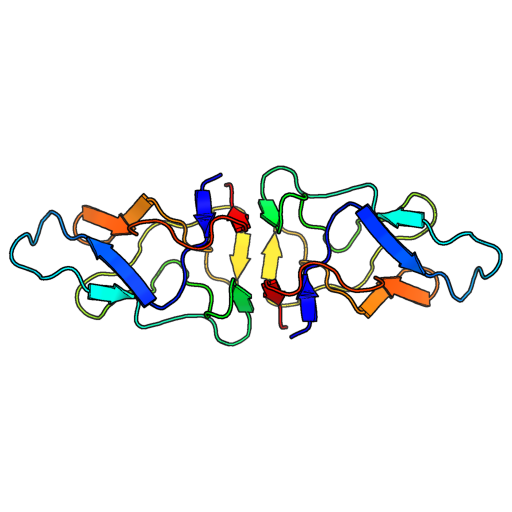9 ? 3.135 0.403 -7.07 1 98.56 59 ILE B CA 1
ATOM 1033 C C . ILE B 1 59 ? 4.152 0.279 -8.203 1 98.56 59 ILE B C 1
ATOM 1035 O O . ILE B 1 59 ? 4.191 -0.737 -8.898 1 98.56 59 ILE B O 1
ATOM 1039 N N . ASN B 1 60 ? 4.973 1.23 -8.336 1 97.44 60 ASN B N 1
ATOM 1040 C CA . ASN B 1 60 ? 5.93 1.293 -9.438 1 97.44 60 ASN B CA 1
ATOM 1041 C C . ASN B 1 60 ? 5.25 1.09 -10.789 1 97.44 60 ASN B C 1
ATOM 1043 O O . ASN B 1 60 ? 5.734 0.32 -11.617 1 97.44 60 ASN B O 1
ATOM 1047 N N . GLY B 1 61 ? 4.145 1.716 -10.82 1 97.38 61 GLY B N 1
ATOM 1048 C CA . GLY B 1 61 ? 3.439 1.722 -12.094 1 97.38 61 GLY B CA 1
ATOM 1049 C C . GLY B 1 61 ? 2.639 0.458 -12.336 1 97.38 61 GLY B C 1
ATOM 1050 O O . GLY B 1 61 ? 1.955 0.336 -13.359 1 97.38 61 GLY B O 1
ATOM 1051 N N . LEU B 1 62 ? 2.643 -0.482 -11.484 1 98.56 62 LEU B N 1
ATOM 1052 C CA . LEU B 1 62 ? 1.931 -1.744 -11.648 1 98.56 62 LEU B CA 1
ATOM 1053 C C . LEU B 1 62 ? 0.751 -1.833 -10.688 1 98.56 62 LEU B C 1
ATOM 1055 O O . LEU B 1 62 ? 0.858 -1.428 -9.531 1 98.56 62 LEU B O 1
ATOM 1059 N N . PRO B 1 63 ? -0.376 -2.324 -11.141 1 98.88 63 PRO B N 1
ATOM 1060 C CA . PRO B 1 63 ? -1.493 -2.523 -10.211 1 98.88 63 PRO B CA 1
ATOM 1061 C C . PRO B 1 63 ? -1.139 -3.447 -9.047 1 98.88 63 PRO B C 1
ATOM 1063 O O . PRO B 1 63 ? -0.631 -4.551 -9.266 1 98.88 63 PRO B O 1
ATOM 1066 N N . ALA B 1 64 ? -1.422 -2.992 -7.879 1 98.94 64 ALA B N 1
ATOM 1067 C CA . ALA B 1 64 ? -1.154 -3.809 -6.699 1 98.94 64 ALA B CA 1
ATOM 1068 C C . ALA B 1 64 ? -1.988 -5.086 -6.715 1 98.94 64 ALA B C 1
ATOM 1070 O O . ALA B 1 64 ? -3.172 -5.059 -7.059 1 98.94 64 ALA B O 1
ATOM 1071 N N . ALA B 1 65 ? -1.366 -6.18 -6.352 1 98.94 65 ALA B N 1
ATOM 1072 C CA . ALA B 1 65 ? -2.074 -7.457 -6.309 1 98.94 65 ALA B CA 1
ATOM 1073 C C . ALA B 1 65 ? -2.727 -7.676 -4.945 1 98.94 65 ALA B C 1
ATOM 1075 O O . ALA B 1 65 ? -2.275 -7.125 -3.939 1 98.94 65 ALA B O 1
ATOM 1076 N N . ARG B 1 66 ? -3.809 -8.5 -4.875 1 98.75 66 ARG B N 1
ATOM 1077 C CA . ARG B 1 66 ? -4.562 -8.812 -3.668 1 98.75 66 ARG B CA 1
ATOM 1078 C C . ARG B 1 66 ? -4.887 -10.305 -3.59 1 98.75 66 ARG B C 1
ATOM 1080 O O . ARG B 1 66 ? -4.914 -10.992 -4.613 1 98.75 66 ARG B O 1
ATOM 1087 N N . VAL B 1 67 ? -5.031 -10.719 -2.441 1 98.75 67 VAL B N 1
ATOM 1088 C CA . VAL B 1 67 ? -5.578 -12.062 -2.268 1 98.75 67 VAL B CA 1
ATOM 1089 C C . VAL B 1 67 ? -6.852 -12.211 -3.1 1 98.75 67 VAL B C 1
ATOM 1091 O O . VAL B 1 67 ? -7.691 -11.312 -3.135 1 98.75 67 VAL B O 1
ATOM 1094 N N . GLY B 1 68 ? -6.988 -13.391 -3.762 1 97.75 68 GLY B N 1
ATOM 1095 C CA . GLY B 1 68 ? -8.172 -13.68 -4.555 1 97.75 68 GLY B CA 1
ATOM 1096 C C . GLY B 1 68 ? -8.062 -13.195 -5.988 1 97.75 68 GLY B C 1
ATOM 1097 O O . GLY B 1 68 ? -8.898 -13.531 -6.832 1 97.75 68 GLY B O 1
ATOM 1098 N N . ASP B 1 69 ? -7.098 -12.359 -6.254 1 98.44 69 ASP B N 1
ATOM 1099 C CA . ASP B 1 69 ? -6.91 -11.914 -7.633 1 98.44 69 ASP B CA 1
ATOM 1100 C C . ASP B 1 69 ? -6.672 -13.102 -8.562 1 98.44 69 ASP B C 1
ATOM 1102 O O . ASP B 1 69 ? -5.988 -14.055 -8.195 1 98.44 69 ASP B O 1
ATOM 1106 N N . MET B 1 70 ? -7.09 -12.977 -9.812 1 97.44 70 MET B N 1
ATOM 1107 C CA . MET B 1 70 ? -6.992 -14.031 -10.812 1 97.44 70 MET B CA 1
ATOM 1108 C C . MET B 1 70 ? -5.57 -14.148 -11.352 1 97.44 70 MET B C 1
ATOM 1110 O O . MET B 1 70 ? -4.852 -13.148 -11.43 1 97.44 70 MET B O 1
ATOM 1114 N N . THR B 1 71 ? -5.359 -15.406 -11.812 1 96.19 71 THR B N 1
ATOM 1115 C CA . THR B 1 71 ? -4.066 -15.641 -12.445 1 96.19 71 THR B CA 1
ATOM 1116 C C . THR B 1 71 ? -4.25 -16.094 -13.891 1 96.19 71 THR B C 1
ATOM 1118 O O . THR B 1 71 ? -5.375 -16.344 -14.328 1 96.19 71 THR B O 1
ATOM 1121 N N . GLY B 1 72 ? -3.139 -16.125 -14.555 1 94.38 72 GLY B N 1
ATOM 1122 C CA . GLY B 1 72 ? -3.162 -16.406 -15.984 1 94.38 72 GLY B CA 1
ATOM 1123 C C . GLY B 1 72 ? -3.674 -17.797 -16.312 1 94.38 72 GLY B C 1
ATOM 1124 O O . GLY B 1 72 ? -4.254 -18.031 -17.375 1 94.38 72 GLY B O 1
ATOM 1125 N N . THR B 1 73 ? -3.5 -18.734 -15.391 1 92 73 THR B N 1
ATOM 1126 C CA . THR B 1 73 ? -3.916 -20.109 -15.633 1 92 73 THR B CA 1
ATOM 1127 C C . THR B 1 73 ? -5.316 -20.359 -15.086 1 92 73 THR B C 1
ATOM 1129 O O . THR B 1 73 ? -5.742 -21.516 -14.953 1 92 73 THR B O 1
ATOM 1132 N N . GLY B 1 74 ? -5.953 -19.281 -14.711 1 91.56 74 GLY B N 1
ATOM 1133 C CA . GLY B 1 74 ? -7.309 -19.406 -14.211 1 91.56 74 GLY B CA 1
ATOM 1134 C C . GLY B 1 74 ? -7.371 -19.641 -12.711 1 91.56 74 GLY B C 1
ATOM 1135 O O . GLY B 1 74 ? -8.445 -19.906 -12.164 1 91.56 74 GLY B O 1
ATOM 1136 N N . GLY B 1 75 ? -6.297 -19.484 -12.023 1 93.44 75 GLY B N 1
ATOM 1137 C CA . GLY B 1 75 ? -6.25 -19.609 -10.578 1 93.44 75 GLY B CA 1
ATOM 1138 C C . GLY B 1 75 ? -6.367 -18.297 -9.852 1 93.44 75 GLY B C 1
ATOM 1139 O O . GLY B 1 75 ? -6.938 -17.328 -10.383 1 93.44 75 GLY B O 1
ATOM 1140 N N . ILE B 1 76 ? -5.895 -18.328 -8.578 1 95.69 76 ILE B N 1
ATOM 1141 C CA . ILE B 1 76 ? -6.016 -17.125 -7.77 1 95.69 76 ILE B CA 1
ATOM 1142 C C . ILE B 1 76 ? -4.801 -16.984 -6.859 1 95.69 76 ILE B C 1
ATOM 1144 O O . ILE B 1 76 ? -4.051 -17.953 -6.664 1 95.69 76 ILE B O 1
ATOM 1148 N N . VAL B 1 77 ? -4.559 -15.781 -6.316 1 97.94 77 VAL B N 1
ATOM 1149 C CA . VAL B 1 77 ? -3.67 -15.578 -5.176 1 97.94 77 VAL B CA 1
ATOM 1150 C C . VAL B 1 77 ? -4.328 -16.109 -3.906 1 97.94 77 VAL B C 1
ATOM 1152 O O . VAL B 1 77 ? -5.414 -15.664 -3.531 1 97.94 77 VAL B O 1
ATOM 1155 N N . MET B 1 78 ? -3.633 -16.938 -3.227 1 97.12 78 MET B N 1
ATOM 1156 C CA . MET B 1 78 ? -4.211 -17.531 -2.027 1 97.12 78 MET B CA 1
ATOM 1157 C C . MET B 1 78 ? -4.023 -16.625 -0.818 1 97.12 78 MET B C 1
ATOM 1159 O O . MET B 1 78 ? -3.135 -15.773 -0.811 1 97.12 78 MET B O 1
ATOM 1163 N N . GLY B 1 79 ? -4.883 -16.781 0.137 1 96.5 79 GLY B N 1
ATOM 1164 C CA . GLY B 1 79 ? -4.738 -16.062 1.396 1 96.5 79 GLY B CA 1
ATOM 1165 C C . GLY B 1 79 ? -3.574 -16.562 2.232 1 96.5 79 GLY B C 1
ATOM 1166 O O . GLY B 1 79 ? -2.938 -17.547 1.89 1 96.5 79 GLY B O 1
ATOM 1167 N N . PRO B 1 80 ? -3.363 -15.867 3.4 1 97.88 80 PRO B N 1
ATOM 1168 C CA . PRO B 1 80 ? -4.117 -14.742 3.943 1 97.88 80 PRO B CA 1
ATOM 1169 C C . PRO B 1 80 ? -3.625 -13.391 3.42 1 97.88 80 PRO B C 1
ATOM 1171 O O . PRO B 1 80 ? -4.297 -12.375 3.592 1 97.88 80 PRO B O 1
ATOM 1174 N N . GLY B 1 81 ? -2.373 -13.375 2.715 1 98.38 81 GLY B N 1
ATOM 1175 C CA . GLY B 1 81 ? -1.774 -12.094 2.393 1 98.38 81 GLY B CA 1
ATOM 1176 C C . GLY B 1 81 ? -1.485 -11.242 3.617 1 98.38 81 GLY B C 1
ATOM 1177 O O . GLY B 1 81 ? -1.105 -11.766 4.664 1 98.38 81 GLY B O 1
ATOM 1178 N N . ALA B 1 82 ? -1.424 -9.945 3.439 1 98.69 82 ALA B N 1
ATOM 1179 C CA . ALA B 1 82 ? -1.277 -9.023 4.566 1 98.69 82 ALA B CA 1
ATOM 1180 C C . ALA B 1 82 ? -2.639 -8.57 5.082 1 98.69 82 ALA B C 1
ATOM 1182 O O . ALA B 1 82 ? -3.189 -7.578 4.598 1 98.69 82 ALA B O 1
ATOM 1183 N N . VAL B 1 83 ? -3.082 -9.133 6.156 1 98.06 83 VAL B N 1
ATOM 1184 C CA . VAL B 1 83 ? -4.465 -8.969 6.586 1 98.06 83 VAL B CA 1
ATOM 1185 C C . VAL B 1 83 ? -4.668 -7.555 7.129 1 98.06 83 VAL B C 1
ATOM 1187 O O . VAL B 1 83 ? -5.797 -7.059 7.188 1 98.06 83 VAL B O 1
ATOM 1190 N N . ASN B 1 84 ? -3.613 -6.879 7.492 1 97.69 84 ASN B N 1
ATOM 1191 C CA . ASN B 1 84 ? -3.742 -5.531 8.031 1 97.69 84 ASN B CA 1
ATOM 1192 C C . ASN B 1 84 ? -3.594 -4.473 6.945 1 97.69 84 ASN B C 1
ATOM 1194 O O . ASN B 1 84 ? -3.529 -3.277 7.238 1 97.69 84 ASN B O 1
ATOM 1198 N N . VAL B 1 85 ? -3.441 -4.836 5.762 1 98.81 85 VAL B N 1
ATOM 1199 C CA . VAL B 1 85 ? -3.408 -3.945 4.605 1 98.81 85 VAL B CA 1
ATOM 1200 C C . VAL B 1 85 ? -4.469 -4.379 3.594 1 98.81 85 VAL B C 1
ATOM 1202 O O . VAL B 1 85 ? -4.262 -5.332 2.84 1 98.81 85 VAL B O 1
ATOM 1205 N N . LEU B 1 86 ? -5.543 -3.691 3.572 1 98.81 86 LEU B N 1
ATOM 1206 C CA . LEU B 1 86 ? -6.652 -3.996 2.674 1 98.81 86 LEU B CA 1
ATOM 1207 C C . LEU B 1 86 ? -6.703 -3.006 1.516 1 98.81 86 LEU B C 1
ATOM 1209 O O . LEU B 1 86 ? -6.68 -1.791 1.729 1 98.81 86 LEU B O 1
ATOM 1213 N N . ILE B 1 87 ? -6.711 -3.523 0.377 1 98.81 87 ILE B N 1
ATOM 1214 C CA . ILE B 1 87 ? -6.648 -2.717 -0.837 1 98.81 87 ILE B CA 1
ATOM 1215 C C . ILE B 1 87 ? -7.922 -2.916 -1.654 1 98.81 87 ILE B C 1
ATOM 1217 O O . ILE B 1 87 ? -8.297 -4.047 -1.965 1 98.81 87 ILE B O 1
ATOM 1221 N N . GLY B 1 88 ? -8.539 -1.817 -1.933 1 97.69 88 GLY B N 1
ATOM 1222 C CA . GLY B 1 88 ? -9.703 -1.84 -2.812 1 97.69 88 GLY B CA 1
ATOM 1223 C C . GLY B 1 88 ? -9.352 -1.554 -4.262 1 97.69 88 GLY B C 1
ATOM 1224 O O . GLY B 1 88 ? -8.18 -1.571 -4.641 1 97.69 88 GLY B O 1
ATOM 1225 N N . GLY B 1 89 ? -10.555 -1.238 -5.109 1 89.62 89 GLY B N 1
ATOM 1226 C CA . GLY B 1 89 ? -10.398 -0.892 -6.512 1 89.62 89 GLY B CA 1
ATOM 1227 C C . GLY B 1 89 ? -10.258 -2.104 -7.414 1 89.62 89 GLY B C 1
ATOM 1228 O O . GLY B 1 89 ? -10.078 -3.225 -6.934 1 89.62 89 GLY B O 1
#

Sequence (178 aa):
MKPAARMGDMLMHILLPTQPIKPINTGIATVLIGGKPGACRGHGNGIDIIVQGSSTVFINGLPAARVGDMTGTGGIVMGPGAVNVLIGGMKPAARMGDMLMHILLPTQPIKPINTGIATVLIGGKPGACRGHGNGIDIIVQGSSTVFINGLPAARVGDMTGTGGIVMGPGAVNVLIGG

Nearest PDB structures (foldseek):
  4jiw-assembly3_L  TM=7.805E-01  e=9.317E-07  Escherichia coli CFT073
  4jiv-assembly1_D  TM=8.387E-01  e=7.459E-06  Vibrio cholerae O1 biovar El Tor str. N16961
  4ku0-assembly1_D  TM=8.317E-01  e=1.118E-02  Tequatrovirus T4
  6p20-assembly1_D  TM=7.896E-01  e=1.268E-02  Phikzvirus phiKZ
  4jiw-assembly3_L  TM=7.803E-01  e=6.347E-07  Escherichia coli CFT073

pLDDT: mean 95.24, std 6.88, range [66.44, 98.94]

Solvent-accessible surface area (backbone atoms only — not comparable to full-atom values): 8254 Å² total; per-residue (Å²): 104,30,22,30,27,28,34,60,39,36,35,46,48,54,75,40,66,83,48,73,74,42,40,23,73,38,52,42,81,55,31,26,47,71,81,27,25,32,20,31,36,69,30,27,57,88,87,46,28,28,71,32,44,21,80,32,32,28,49,72,83,27,28,30,23,29,34,64,30,40,26,70,51,64,20,28,31,38,71,71,46,33,75,52,32,27,43,23,94,104,32,22,28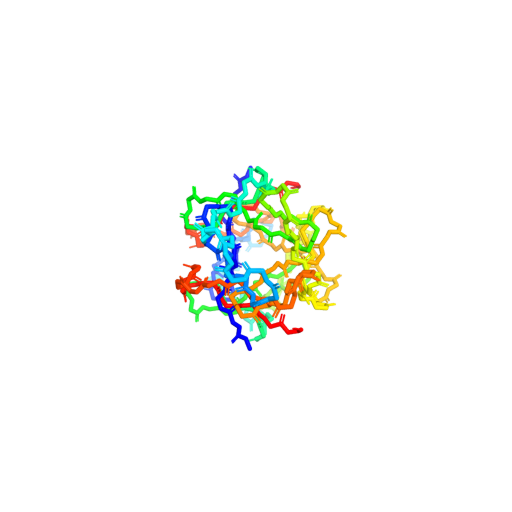,25,29,33,60,36,37,34,44,49,55,75,40,67,84,47,73,74,42,40,21,74,39,52,42,82,56,30,26,46,72,81,26,26,31,19,30,36,67,30,26,58,88,87,46,28,29,71,33,45,21,79,32,31,28,50,73,82,28,29,31,23,29,34,63,30,39,28,69,51,65,19,28,31,39,72,71,46,33,74,51,31,27,44,23,95

Radius of gyration: 17.25 Å; Cα contacts (8 Å, |Δi|>4): 558; chains: 2; bounding box: 23×59×34 Å